Protein AF-A0A2D7R903-F1 (afdb_monomer_lite)

Radius of gyration: 19.8 Å; chains: 1; bounding box: 54×28×55 Å

Secondary structure (DSSP, 8-state):
-HHHHTTS-SSS-HHHHHHHHHHHHHH-HHHHHHHHHHGGGTT--TT-HHHHHHHHHH--TTT-TT-TT---S-HHHHHHHHHHHHHHHHHHHHHHHHHHHHHHHHHHHTT--

pLDDT: mean 74.52, std 12.69, range [46.59, 95.12]

Foldseek 3Di:
DVVQLVVQDPPDDSVLSVLLSVLCVQQNNVLLVVLQVVQPPPDAHSSGNVSSLVSLQVPACVVPVPPPPHDDGHSPVSVVVSVVVVVVVVVVVVVVVVVVVVVVVVVVVVVVD

Sequence (113 aa):
MQKLITRLPTKRDNSDRIWLALAAYNFGPRNIEEAGASAPTANSDPELWVDVRSQLLHLDKKSNPNVSGAAYTNGKIALKYLDNIQYYLNYLRLRSLIHDEKETSTKRCLKIT

Structure (mmCIF, N/CA/C/O backbone):
data_AF-A0A2D7R903-F1
#
_entry.id   AF-A0A2D7R903-F1
#
loop_
_atom_site.group_PDB
_atom_site.id
_atom_site.type_symbol
_atom_site.label_atom_id
_atom_site.label_alt_id
_atom_site.label_comp_id
_atom_site.label_asym_id
_atom_site.label_entity_id
_atom_site.label_seq_id
_atom_site.pdbx_PDB_ins_code
_atom_site.Cartn_x
_atom_site.Cartn_y
_atom_site.Cartn_z
_atom_site.occupancy
_atom_site.B_iso_or_equiv
_atom_site.auth_seq_id
_atom_site.auth_comp_id
_atom_site.auth_asym_id
_atom_site.auth_atom_id
_atom_site.pdbx_PDB_model_num
ATOM 1 N N . MET A 1 1 ? 1.260 12.165 -0.255 1.00 57.66 1 MET A N 1
ATOM 2 C CA . MET A 1 1 ? 0.055 11.327 -0.432 1.00 57.66 1 MET A CA 1
ATOM 3 C C . MET A 1 1 ? -0.929 11.896 -1.440 1.00 57.66 1 MET A C 1
ATOM 5 O O . MET A 1 1 ? -0.996 11.340 -2.523 1.00 57.66 1 MET A O 1
ATOM 9 N N . GLN A 1 2 ? -1.616 13.015 -1.169 1.00 63.16 2 GLN A N 1
ATOM 10 C CA . GLN A 1 2 ? -2.622 13.565 -2.101 1.00 63.16 2 GLN A CA 1
ATOM 11 C C . GLN A 1 2 ? -2.084 13.738 -3.531 1.00 63.16 2 GLN A C 1
ATOM 13 O O . GLN A 1 2 ? -2.669 13.201 -4.457 1.00 63.16 2 GLN A O 1
ATOM 18 N N . LYS A 1 3 ? -0.895 14.340 -3.690 1.00 70.94 3 LYS A N 1
ATOM 19 C CA . LYS A 1 3 ? -0.219 14.501 -4.994 1.00 70.94 3 LYS A CA 1
ATOM 20 C C . LYS A 1 3 ? 0.101 13.187 -5.732 1.00 70.94 3 LYS A C 1
ATOM 22 O O . LYS A 1 3 ? 0.255 13.219 -6.944 1.00 70.94 3 LYS A O 1
ATOM 27 N N . LEU A 1 4 ? 0.257 12.064 -5.023 1.00 66.94 4 LEU A N 1
ATOM 28 C CA . LEU A 1 4 ? 0.513 10.746 -5.628 1.00 66.94 4 LEU A CA 1
ATOM 29 C C . LEU A 1 4 ? -0.796 10.094 -6.079 1.00 66.94 4 LEU A C 1
ATOM 31 O O . LEU A 1 4 ? -0.865 9.568 -7.181 1.00 66.94 4 LEU A O 1
ATOM 35 N N . ILE A 1 5 ? -1.849 10.214 -5.267 1.00 65.06 5 ILE A N 1
ATOM 36 C CA . ILE A 1 5 ? -3.193 9.730 -5.602 1.00 65.06 5 ILE A CA 1
ATOM 37 C C . ILE A 1 5 ? -3.696 10.400 -6.889 1.00 65.06 5 ILE A C 1
ATOM 39 O O . ILE A 1 5 ? -4.242 9.726 -7.757 1.00 65.06 5 ILE A O 1
ATOM 43 N N . THR A 1 6 ? -3.466 11.708 -7.064 1.00 68.62 6 THR A N 1
ATOM 44 C CA . THR A 1 6 ? -3.902 12.441 -8.268 1.00 68.62 6 THR A CA 1
ATOM 45 C C . THR A 1 6 ? -3.170 12.029 -9.548 1.00 68.62 6 THR A C 1
ATOM 47 O O . THR A 1 6 ? -3.687 12.276 -10.630 1.00 68.62 6 THR A O 1
ATOM 50 N N . ARG A 1 7 ? -1.974 11.432 -9.447 1.00 67.88 7 ARG A N 1
ATOM 51 C CA . ARG A 1 7 ? -1.173 11.004 -10.609 1.00 67.88 7 ARG A CA 1
ATOM 52 C C . ARG A 1 7 ? -1.578 9.631 -11.147 1.00 67.88 7 ARG A C 1
ATOM 54 O O . ARG A 1 7 ? -1.232 9.312 -12.276 1.00 67.88 7 ARG A O 1
ATOM 61 N N . LEU A 1 8 ? -2.290 8.835 -10.350 1.00 64.50 8 LEU A N 1
ATOM 62 C CA . LEU A 1 8 ? -2.795 7.524 -10.754 1.00 64.50 8 LEU A CA 1
ATOM 63 C C . LEU A 1 8 ? -4.130 7.674 -11.504 1.00 64.50 8 LEU A C 1
ATOM 65 O O . LEU A 1 8 ? -4.957 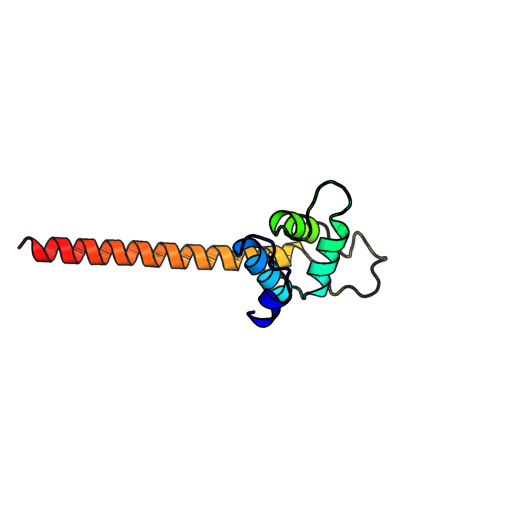8.495 -11.081 1.00 64.50 8 LEU A O 1
ATOM 69 N N . PRO A 1 9 ? -4.370 6.882 -12.569 1.00 59.81 9 PRO A N 1
ATOM 70 C CA . PRO A 1 9 ? -5.587 6.965 -13.374 1.00 59.81 9 PRO A CA 1
ATOM 71 C C . PRO A 1 9 ? -6.856 6.854 -12.511 1.00 59.81 9 PRO A C 1
ATOM 73 O O . PRO A 1 9 ? -6.927 6.088 -11.552 1.00 59.81 9 PRO A O 1
ATOM 76 N N . THR A 1 10 ? -7.864 7.669 -12.832 1.00 58.81 10 THR A N 1
ATOM 77 C CA . THR A 1 10 ? -9.116 7.843 -12.065 1.00 58.81 10 THR A CA 1
ATOM 78 C C . THR A 1 10 ? -10.220 6.851 -12.429 1.00 58.81 10 THR A C 1
ATOM 80 O O . THR A 1 10 ? -11.317 6.941 -11.888 1.00 58.81 10 THR A O 1
ATOM 83 N N . LYS A 1 11 ? -9.963 5.913 -13.348 1.00 59.31 11 LYS A N 1
ATOM 84 C CA . LYS A 1 11 ? -10.987 5.030 -13.931 1.00 59.31 11 LYS A CA 1
ATOM 85 C C . LYS A 1 11 ? -11.558 3.978 -12.970 1.00 59.31 11 LYS A C 1
ATOM 87 O O . LYS A 1 11 ? -12.564 3.365 -13.314 1.00 59.31 11 LYS A O 1
ATOM 92 N N . ARG A 1 12 ? -10.933 3.746 -11.812 1.00 60.72 12 ARG A N 1
ATOM 93 C CA . ARG A 1 12 ? -11.215 2.590 -10.948 1.00 60.72 12 ARG A CA 1
ATOM 94 C C . ARG A 1 12 ? -11.366 2.949 -9.471 1.00 60.72 12 ARG A C 1
ATOM 96 O O . ARG A 1 12 ? -11.136 4.093 -9.077 1.00 60.72 12 ARG A O 1
ATOM 103 N N . ASP A 1 13 ? -11.782 1.951 -8.690 1.00 69.25 13 ASP A N 1
ATOM 104 C CA . ASP A 1 13 ? -12.169 2.069 -7.286 1.00 69.25 13 ASP A CA 1
ATOM 105 C C . ASP A 1 13 ? -11.131 2.844 -6.455 1.00 69.25 13 ASP A C 1
ATOM 107 O O . ASP A 1 13 ? -9.914 2.676 -6.584 1.00 69.25 13 ASP A O 1
ATOM 111 N N . ASN A 1 14 ? -11.619 3.734 -5.592 1.00 70.44 14 ASN A N 1
ATOM 112 C CA . ASN A 1 14 ? -10.766 4.649 -4.836 1.00 70.44 14 ASN A CA 1
ATOM 113 C C . ASN A 1 14 ? -9.837 3.904 -3.864 1.00 70.44 14 ASN A C 1
ATOM 115 O O . ASN A 1 14 ? -8.773 4.425 -3.530 1.00 70.44 14 ASN A O 1
ATOM 119 N N . SER A 1 15 ? -10.214 2.695 -3.436 1.00 80.69 15 SER A N 1
ATOM 120 C CA . SER A 1 15 ? -9.421 1.861 -2.528 1.00 80.69 15 SER A CA 1
ATOM 121 C C . SER A 1 15 ? -8.071 1.456 -3.137 1.00 80.69 15 SER A C 1
ATOM 123 O O . SER A 1 15 ? -7.028 1.732 -2.542 1.00 80.69 15 SER A O 1
ATOM 125 N N . ASP A 1 16 ? -8.053 0.888 -4.347 1.00 83.62 16 ASP A N 1
ATOM 126 C CA . ASP A 1 16 ? -6.812 0.417 -4.985 1.00 83.62 16 ASP A CA 1
ATOM 127 C C . ASP A 1 16 ? -5.841 1.563 -5.267 1.00 83.62 16 ASP A C 1
ATOM 129 O O . ASP A 1 16 ? -4.636 1.448 -5.037 1.00 83.62 16 ASP A O 1
ATOM 133 N N . ARG A 1 17 ? -6.372 2.725 -5.662 1.00 83.25 17 ARG A N 1
ATOM 134 C CA . ARG A 1 17 ? -5.574 3.941 -5.872 1.00 83.25 17 ARG A CA 1
ATOM 135 C C . ARG A 1 17 ? -4.882 4.409 -4.595 1.00 83.25 17 ARG A C 1
ATOM 137 O O . ARG A 1 17 ? -3.743 4.874 -4.658 1.00 83.25 17 ARG A O 1
ATOM 144 N N . ILE A 1 18 ? -5.537 4.289 -3.439 1.00 85.75 18 ILE A N 1
ATOM 145 C CA . ILE A 1 18 ? -4.927 4.624 -2.145 1.00 85.75 18 ILE A CA 1
ATOM 146 C C . ILE A 1 18 ? -3.785 3.653 -1.838 1.00 85.75 18 ILE A C 1
ATOM 148 O O . ILE A 1 18 ? -2.716 4.101 -1.422 1.00 85.75 18 ILE A O 1
ATOM 152 N N . TRP A 1 19 ? -3.970 2.354 -2.080 1.00 86.12 19 TRP A N 1
ATOM 153 C CA . TRP A 1 19 ? -2.934 1.349 -1.834 1.00 86.12 19 TRP A CA 1
ATOM 154 C C . TRP A 1 19 ? -1.733 1.497 -2.758 1.00 86.12 19 TRP A C 1
ATOM 156 O O . TRP A 1 19 ? -0.602 1.503 -2.278 1.00 86.12 19 TRP A O 1
ATOM 166 N N . LEU A 1 20 ? -1.964 1.717 -4.050 1.00 85.69 20 LEU A N 1
ATOM 167 C CA . LEU A 1 20 ? -0.905 1.996 -5.017 1.00 85.69 20 LEU A CA 1
ATOM 168 C C . LEU A 1 20 ? -0.144 3.277 -4.658 1.00 85.69 20 LEU A C 1
ATOM 170 O O . LEU A 1 20 ? 1.085 3.292 -4.682 1.00 85.69 20 LEU A O 1
ATOM 174 N N . ALA A 1 21 ? -0.843 4.339 -4.247 1.00 87.69 21 ALA A N 1
ATOM 175 C CA . ALA A 1 21 ? -0.201 5.573 -3.799 1.00 87.69 21 ALA A CA 1
ATOM 176 C C . ALA A 1 21 ? 0.586 5.388 -2.490 1.00 87.69 21 ALA A C 1
ATOM 178 O O . ALA A 1 21 ? 1.667 5.962 -2.339 1.00 87.69 21 ALA A O 1
ATOM 179 N N . LEU A 1 22 ? 0.071 4.589 -1.550 1.00 87.62 22 LEU A N 1
ATOM 180 C CA . LEU A 1 22 ? 0.768 4.242 -0.312 1.00 87.62 22 LEU A CA 1
ATOM 181 C C . LEU A 1 22 ? 2.020 3.414 -0.602 1.00 87.62 22 LEU A C 1
ATOM 183 O O . LEU A 1 22 ? 3.076 3.680 -0.031 1.00 87.62 22 LEU A O 1
ATOM 187 N N . ALA A 1 23 ? 1.926 2.446 -1.506 1.00 85.94 23 ALA A N 1
ATOM 188 C CA . ALA A 1 23 ? 3.054 1.641 -1.942 1.00 85.94 23 ALA A CA 1
ATOM 189 C C . ALA A 1 23 ? 4.103 2.514 -2.647 1.00 85.94 23 ALA A C 1
ATOM 191 O O . ALA A 1 23 ? 5.272 2.473 -2.280 1.00 85.94 23 ALA A O 1
ATOM 192 N N . ALA A 1 24 ? 3.691 3.399 -3.559 1.00 85.25 24 ALA A N 1
ATOM 193 C CA . ALA A 1 24 ? 4.579 4.353 -4.226 1.00 85.25 24 ALA A CA 1
ATOM 194 C C . ALA A 1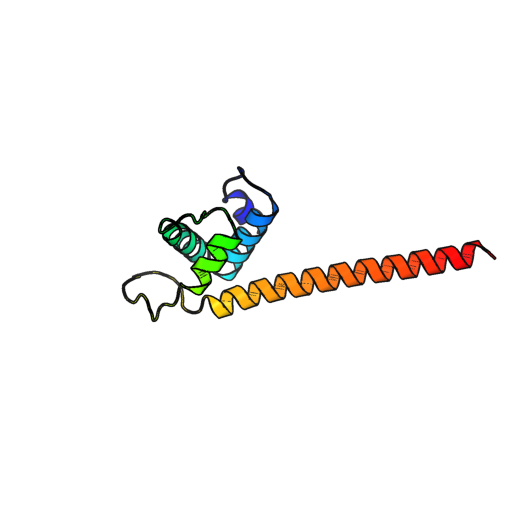 24 ? 5.242 5.334 -3.248 1.00 85.25 24 ALA A C 1
ATOM 196 O O . ALA A 1 24 ? 6.372 5.760 -3.469 1.00 85.25 24 ALA A O 1
ATOM 197 N N . TYR A 1 25 ? 4.563 5.693 -2.156 1.00 85.19 25 TYR A N 1
ATOM 198 C CA . TYR A 1 25 ? 5.141 6.524 -1.103 1.00 85.19 25 TYR A CA 1
ATOM 199 C C . TYR A 1 25 ? 6.232 5.788 -0.313 1.00 85.19 25 TYR A C 1
ATOM 201 O O . TYR A 1 25 ? 7.260 6.384 -0.009 1.00 85.19 25 TYR A O 1
ATOM 209 N N . ASN A 1 26 ? 6.021 4.507 0.003 1.00 82.50 26 ASN A N 1
ATOM 210 C CA . ASN A 1 26 ? 6.968 3.715 0.793 1.00 82.50 26 ASN A CA 1
ATOM 211 C C . ASN A 1 26 ? 8.131 3.155 -0.044 1.00 82.50 26 ASN A C 1
ATOM 213 O O . ASN A 1 26 ? 9.252 3.079 0.450 1.00 82.50 26 ASN A O 1
ATOM 217 N N . PHE A 1 27 ? 7.882 2.765 -1.298 1.00 78.25 27 PHE A N 1
ATOM 218 C CA . PHE A 1 27 ? 8.861 2.085 -2.164 1.00 78.25 27 PHE A CA 1
ATOM 219 C C . PHE A 1 27 ? 9.395 2.957 -3.288 1.00 78.25 27 PHE A C 1
ATOM 221 O O . PHE A 1 27 ? 10.360 2.578 -3.942 1.00 78.25 27 PHE A O 1
ATOM 228 N N . GLY A 1 28 ? 8.786 4.116 -3.515 1.00 81.25 28 GLY A N 1
ATOM 229 C CA . GLY A 1 28 ? 9.058 4.958 -4.667 1.00 81.25 28 GLY A CA 1
ATOM 230 C C . GLY A 1 28 ? 8.175 4.594 -5.872 1.00 81.25 28 GLY A C 1
ATOM 231 O O . GLY A 1 28 ? 7.863 3.422 -6.092 1.00 81.25 28 GLY A O 1
ATOM 232 N N . PRO A 1 29 ? 7.778 5.587 -6.687 1.00 80.19 29 PRO A N 1
ATOM 233 C CA . PRO A 1 29 ? 6.885 5.381 -7.829 1.00 80.19 29 PRO A CA 1
ATOM 234 C C . PRO A 1 29 ? 7.494 4.485 -8.915 1.00 80.19 29 PRO A C 1
ATOM 236 O O . PRO A 1 29 ? 6.783 3.658 -9.471 1.00 80.19 29 PRO A O 1
ATOM 239 N N . ARG A 1 30 ? 8.813 4.565 -9.143 1.00 78.81 30 ARG A N 1
ATOM 240 C CA . ARG A 1 30 ? 9.529 3.754 -10.145 1.00 78.81 30 ARG A CA 1
ATOM 241 C C . ARG A 1 30 ? 9.334 2.246 -9.941 1.00 78.81 30 ARG A C 1
ATOM 243 O O . ARG A 1 30 ? 9.155 1.525 -10.909 1.00 78.81 30 ARG A O 1
ATOM 250 N N . ASN A 1 31 ? 9.331 1.781 -8.692 1.00 77.69 31 ASN A N 1
ATOM 251 C CA . ASN A 1 31 ? 9.160 0.360 -8.382 1.00 77.69 31 ASN A CA 1
ATOM 252 C C . ASN A 1 31 ? 7.718 -0.112 -8.619 1.00 77.69 31 ASN A C 1
ATOM 254 O O . ASN A 1 31 ? 7.494 -1.252 -9.011 1.00 77.69 31 ASN A O 1
ATOM 258 N N . ILE A 1 32 ? 6.736 0.767 -8.398 1.00 80.94 32 ILE A N 1
ATOM 259 C CA . ILE A 1 32 ? 5.326 0.486 -8.693 1.00 80.94 32 ILE A CA 1
ATOM 260 C C . ILE A 1 32 ? 5.087 0.468 -10.202 1.00 80.94 32 ILE A C 1
ATOM 262 O O . ILE A 1 32 ? 4.389 -0.411 -10.694 1.00 80.94 32 ILE A O 1
ATOM 266 N N . GLU A 1 33 ? 5.701 1.397 -10.934 1.00 80.00 33 GLU A N 1
ATOM 267 C CA . GLU A 1 33 ? 5.673 1.424 -12.398 1.00 80.00 33 GLU A CA 1
ATOM 268 C C . GLU A 1 33 ? 6.299 0.154 -12.989 1.00 80.00 33 GLU A C 1
ATOM 270 O O . GLU A 1 33 ? 5.722 -0.444 -13.891 1.00 80.00 33 GLU A O 1
ATOM 275 N N . GLU A 1 34 ? 7.430 -0.304 -12.449 1.00 77.12 34 GLU A N 1
ATOM 276 C CA . GLU A 1 34 ? 8.098 -1.534 -12.887 1.00 77.12 34 GLU A CA 1
ATOM 277 C C . GLU A 1 34 ? 7.282 -2.795 -12.562 1.00 77.12 34 GLU A C 1
ATOM 279 O O . GLU A 1 34 ? 7.103 -3.647 -13.431 1.00 77.12 34 GLU A O 1
ATOM 284 N N . ALA A 1 35 ? 6.715 -2.888 -11.353 1.00 79.12 35 ALA A N 1
ATOM 285 C CA . ALA A 1 35 ? 5.806 -3.974 -10.977 1.00 79.12 35 ALA A CA 1
ATOM 286 C C . ALA A 1 35 ? 4.533 -3.995 -11.843 1.00 79.12 35 ALA A C 1
ATOM 288 O O . ALA A 1 35 ? 4.021 -5.060 -12.181 1.00 79.12 35 ALA A O 1
ATOM 289 N N . GLY A 1 36 ? 4.025 -2.822 -12.230 1.00 78.44 36 GLY A N 1
ATOM 290 C CA . GLY A 1 36 ? 2.935 -2.709 -13.195 1.00 78.44 36 GLY A CA 1
ATOM 291 C C . GLY A 1 36 ? 3.362 -3.133 -14.604 1.00 78.44 36 GLY A C 1
ATOM 292 O O . GLY A 1 36 ? 2.624 -3.830 -15.293 1.00 78.44 36 GLY A O 1
ATOM 293 N N . ALA A 1 37 ? 4.575 -2.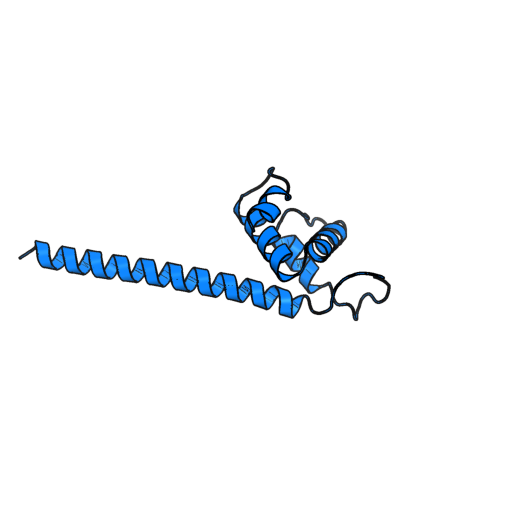775 -15.029 1.00 76.31 37 ALA A N 1
ATOM 294 C CA . ALA A 1 37 ? 5.118 -3.141 -16.334 1.00 76.31 37 ALA A CA 1
ATOM 295 C C . ALA A 1 37 ? 5.466 -4.636 -16.464 1.00 76.31 37 ALA A C 1
ATOM 297 O O . ALA A 1 37 ? 5.520 -5.132 -17.587 1.00 76.31 37 ALA A O 1
ATOM 298 N N . SER A 1 38 ? 5.669 -5.366 -15.357 1.00 67.94 38 SER A N 1
ATOM 299 C CA . SER A 1 38 ? 5.852 -6.830 -15.346 1.00 67.94 38 SER A CA 1
ATOM 300 C C . SER A 1 38 ? 4.535 -7.625 -15.323 1.00 67.94 38 SER A C 1
ATOM 302 O O . SER A 1 38 ? 4.525 -8.825 -15.612 1.00 67.94 38 SER A O 1
ATOM 304 N N . ALA A 1 39 ? 3.405 -6.958 -15.055 1.00 62.59 39 ALA A N 1
ATOM 305 C CA . ALA A 1 39 ? 2.059 -7.531 -15.100 1.00 62.59 39 ALA A CA 1
ATOM 306 C C . ALA A 1 39 ? 1.543 -8.043 -16.478 1.00 62.59 39 ALA A C 1
ATOM 308 O O . ALA A 1 39 ? 0.585 -8.818 -16.475 1.00 62.59 39 ALA A O 1
ATOM 309 N N . PRO A 1 40 ? 2.114 -7.733 -17.663 1.00 55.31 40 PRO A N 1
ATOM 310 C CA . PRO A 1 40 ? 1.558 -8.218 -18.932 1.00 55.31 40 PRO A CA 1
ATOM 311 C C . PRO A 1 40 ? 1.628 -9.737 -19.146 1.00 55.31 40 PRO A C 1
ATOM 313 O O . PRO A 1 40 ? 1.035 -10.238 -20.097 1.00 55.31 40 PRO A O 1
ATOM 316 N N . THR A 1 41 ? 2.359 -10.488 -18.318 1.00 54.16 41 THR A N 1
ATOM 317 C CA . THR A 1 41 ? 2.770 -11.851 -18.696 1.00 54.16 41 THR A CA 1
ATOM 318 C C . THR A 1 41 ? 1.691 -12.933 -18.533 1.00 54.16 41 THR A C 1
ATOM 320 O O . THR A 1 41 ? 1.836 -13.994 -19.126 1.00 54.16 41 THR A O 1
ATOM 323 N N . ALA A 1 42 ? 0.587 -12.688 -17.817 1.00 50.19 42 ALA A N 1
ATOM 324 C CA . ALA A 1 42 ? -0.649 -13.481 -17.910 1.00 50.19 42 ALA A CA 1
ATOM 325 C C . ALA A 1 42 ? -1.745 -12.845 -17.039 1.00 50.19 42 ALA A C 1
ATOM 327 O O . ALA A 1 42 ? -1.782 -13.063 -15.834 1.00 50.19 42 ALA A O 1
ATOM 328 N N . ASN A 1 43 ? -2.662 -12.087 -17.643 1.00 64.25 43 ASN A N 1
ATOM 329 C CA . ASN A 1 43 ? -3.942 -11.712 -17.024 1.00 64.25 43 ASN A CA 1
ATOM 330 C C . ASN A 1 43 ? -3.890 -10.846 -15.740 1.00 64.25 43 ASN A C 1
ATOM 332 O O . ASN A 1 43 ? -4.890 -10.788 -15.028 1.00 64.25 43 ASN A O 1
ATOM 336 N N . SER A 1 44 ? -2.768 -10.182 -15.441 1.00 71.00 44 SER A N 1
ATOM 337 C CA . SER A 1 44 ? -2.655 -9.242 -14.315 1.00 71.00 44 SER A CA 1
ATOM 338 C C . SER A 1 44 ? -2.786 -7.787 -14.756 1.00 71.00 44 SER A C 1
ATOM 340 O O . SER A 1 44 ? -2.311 -7.398 -15.824 1.00 71.00 44 SER A O 1
ATOM 342 N N . ASP A 1 45 ? -3.419 -6.977 -13.914 1.00 79.94 45 ASP A N 1
ATOM 343 C CA . ASP A 1 45 ? -3.750 -5.588 -14.186 1.00 79.94 45 ASP A CA 1
ATOM 344 C C . ASP A 1 45 ? -2.888 -4.625 -13.344 1.00 79.94 45 ASP A C 1
ATOM 346 O O . ASP A 1 45 ? -2.937 -4.662 -12.112 1.00 79.94 45 ASP A O 1
ATOM 350 N N . PRO A 1 46 ? -2.117 -3.718 -13.971 1.00 77.31 46 PRO A N 1
ATOM 351 C CA . PRO A 1 46 ? -1.256 -2.774 -13.258 1.00 77.31 46 PRO A CA 1
ATOM 352 C C . PRO A 1 46 ? -2.025 -1.736 -12.424 1.00 77.31 46 PRO A C 1
ATOM 354 O O . PRO A 1 46 ? -1.424 -1.037 -11.609 1.00 77.31 46 PRO A O 1
ATOM 357 N N . GLU A 1 47 ? -3.339 -1.603 -12.616 1.00 79.25 47 GLU A N 1
ATOM 358 C CA . GLU A 1 47 ? -4.194 -0.721 -11.821 1.00 79.25 47 GLU A CA 1
ATOM 359 C C . GLU A 1 47 ? -4.798 -1.421 -10.592 1.00 79.25 47 GLU A C 1
ATOM 361 O O . GLU A 1 47 ? -5.369 -0.745 -9.733 1.00 79.25 47 GLU A O 1
ATOM 366 N N . LEU A 1 48 ? -4.679 -2.751 -10.478 1.00 84.94 48 LEU A N 1
ATOM 367 C CA . LEU A 1 48 ? -5.148 -3.504 -9.315 1.00 84.94 48 LEU A CA 1
ATOM 368 C C . LEU A 1 48 ? -4.030 -3.651 -8.290 1.00 84.94 48 LEU A C 1
ATOM 370 O O . LEU A 1 48 ? -2.966 -4.211 -8.562 1.00 84.94 48 LEU A O 1
ATOM 374 N N . TRP A 1 49 ? -4.299 -3.211 -7.059 1.00 85.44 49 TRP A N 1
ATOM 375 C CA . TRP A 1 49 ? -3.332 -3.352 -5.974 1.00 85.44 49 TRP A CA 1
ATOM 376 C C . TRP A 1 49 ? -2.944 -4.815 -5.739 1.00 85.44 49 TRP A C 1
ATOM 378 O O . TRP A 1 49 ? -1.777 -5.095 -5.490 1.00 85.44 49 TRP A O 1
ATOM 388 N N . VAL A 1 50 ? -3.894 -5.748 -5.837 1.00 86.25 50 VAL A N 1
ATOM 389 C CA . VAL A 1 50 ? -3.648 -7.186 -5.627 1.00 86.25 50 VAL A CA 1
ATOM 390 C C . VAL A 1 50 ? -2.607 -7.728 -6.610 1.00 86.25 50 VAL A C 1
ATOM 392 O O . VAL A 1 50 ? -1.682 -8.435 -6.202 1.00 86.25 50 VAL A O 1
ATOM 395 N N . ASP A 1 51 ? -2.709 -7.335 -7.874 1.00 85.00 51 ASP A N 1
ATOM 396 C CA . ASP A 1 51 ? -1.823 -7.802 -8.934 1.00 85.00 51 ASP A CA 1
ATOM 397 C C . ASP A 1 51 ? -0.438 -7.166 -8.814 1.00 85.00 51 ASP A C 1
ATOM 399 O O . ASP A 1 51 ? 0.576 -7.868 -8.801 1.00 85.00 51 ASP A O 1
ATOM 403 N N . VAL A 1 52 ? -0.384 -5.848 -8.597 1.00 84.38 52 VAL A N 1
ATOM 404 C CA . VAL A 1 52 ? 0.873 -5.123 -8.352 1.00 84.38 52 VAL A CA 1
ATOM 405 C C . VAL A 1 52 ? 1.579 -5.647 -7.100 1.00 84.38 52 VAL A C 1
ATOM 407 O O . VAL A 1 52 ? 2.792 -5.853 -7.103 1.00 84.38 52 VAL A O 1
ATOM 410 N N . ARG A 1 53 ? 0.833 -5.930 -6.028 1.00 85.69 53 ARG A N 1
ATOM 411 C CA . ARG A 1 53 ? 1.346 -6.542 -4.795 1.00 85.69 53 ARG A CA 1
ATOM 412 C C . ARG A 1 53 ? 1.975 -7.908 -5.057 1.00 85.69 53 ARG A C 1
ATOM 414 O O . ARG A 1 53 ? 3.030 -8.194 -4.492 1.00 85.69 53 ARG A O 1
ATOM 421 N N . SER A 1 54 ? 1.346 -8.740 -5.887 1.00 84.25 54 SER A N 1
ATOM 422 C CA . SER A 1 54 ? 1.897 -10.041 -6.277 1.00 84.25 54 SER A CA 1
ATOM 423 C C . SER A 1 54 ? 3.220 -9.870 -7.024 1.00 84.25 54 SER A C 1
ATOM 425 O O . SER A 1 54 ? 4.208 -10.521 -6.694 1.00 84.25 54 SER A O 1
ATOM 427 N N . GLN A 1 55 ? 3.296 -8.927 -7.964 1.00 80.12 55 GLN A N 1
ATOM 428 C CA . GLN A 1 55 ? 4.524 -8.650 -8.716 1.00 80.12 55 GLN A CA 1
ATOM 429 C C . GLN A 1 55 ? 5.648 -8.108 -7.825 1.00 80.12 55 GLN A C 1
ATOM 431 O O . GLN A 1 55 ? 6.782 -8.574 -7.922 1.00 80.12 55 GLN A O 1
ATOM 436 N N . LEU A 1 56 ? 5.335 -7.219 -6.874 1.00 78.62 56 LEU A N 1
ATOM 437 C CA . LEU A 1 56 ? 6.306 -6.708 -5.898 1.00 78.62 56 LEU A CA 1
ATOM 438 C C . LEU A 1 56 ? 7.004 -7.830 -5.117 1.00 78.62 56 LEU A C 1
ATOM 440 O O . LEU A 1 56 ? 8.178 -7.691 -4.786 1.00 78.62 56 LEU A O 1
ATOM 444 N N . LEU A 1 57 ? 6.327 -8.951 -4.844 1.00 76.44 57 LEU A N 1
ATOM 445 C CA . LEU A 1 57 ? 6.938 -10.104 -4.173 1.00 76.44 57 LEU A CA 1
ATOM 446 C C . LEU A 1 57 ? 8.025 -10.782 -5.026 1.00 76.44 57 LEU A C 1
ATOM 448 O O . LEU A 1 57 ? 8.990 -11.312 -4.471 1.00 76.44 57 LEU A O 1
ATOM 452 N N . HIS A 1 58 ? 7.859 -10.761 -6.349 1.00 73.69 58 HIS A N 1
ATOM 453 C CA . HIS A 1 58 ? 8.755 -11.382 -7.326 1.00 73.69 58 HIS A CA 1
ATOM 454 C C . HIS A 1 58 ? 9.918 -10.468 -7.741 1.00 73.69 58 HIS A C 1
ATOM 456 O O . HIS A 1 58 ? 10.904 -10.946 -8.302 1.00 73.69 58 HIS A O 1
ATOM 462 N N . LEU A 1 59 ? 9.846 -9.170 -7.425 1.00 68.12 59 LEU A N 1
ATOM 463 C CA . LEU A 1 59 ? 10.930 -8.211 -7.634 1.00 68.12 59 LEU A CA 1
ATOM 464 C C . LEU A 1 59 ? 12.038 -8.403 -6.583 1.00 68.12 59 LEU A C 1
ATOM 466 O O . LEU A 1 59 ? 12.166 -7.656 -5.608 1.00 68.12 59 LEU A O 1
ATOM 470 N N . ASP A 1 60 ? 12.854 -9.439 -6.783 1.00 64.50 60 ASP A N 1
ATOM 471 C CA . ASP A 1 60 ? 14.117 -9.638 -6.075 1.00 64.50 60 ASP A CA 1
ATOM 472 C C . ASP A 1 60 ? 15.297 -9.384 -7.023 1.00 64.50 60 ASP A C 1
ATOM 474 O O . ASP A 1 60 ? 15.468 -10.055 -8.046 1.00 64.50 60 ASP A O 1
ATOM 478 N N . LYS A 1 61 ? 16.156 -8.428 -6.651 1.00 56.22 61 LYS A N 1
ATOM 479 C CA . LYS A 1 61 ? 17.366 -8.047 -7.397 1.00 56.22 61 LYS A CA 1
ATOM 480 C C . LYS A 1 61 ? 18.290 -9.244 -7.642 1.00 56.22 61 LYS A C 1
ATOM 482 O O . LYS A 1 61 ? 19.032 -9.251 -8.619 1.00 56.22 61 LYS A O 1
ATOM 487 N N . LYS A 1 62 ? 18.246 -10.261 -6.770 1.00 56.88 62 LYS A N 1
ATOM 488 C CA . LYS A 1 62 ? 19.053 -11.480 -6.918 1.00 56.88 62 LYS A CA 1
ATOM 489 C C . LYS A 1 62 ? 18.614 -12.347 -8.105 1.00 56.88 62 LYS A C 1
ATOM 491 O O . LYS A 1 62 ? 19.454 -13.040 -8.669 1.00 56.88 62 LYS A O 1
ATOM 496 N N . SER A 1 63 ? 17.335 -12.304 -8.486 1.00 57.16 63 SER A N 1
ATOM 497 C CA . SER A 1 63 ? 16.801 -13.083 -9.612 1.00 57.16 63 SER A CA 1
ATOM 498 C C . SER A 1 63 ? 16.973 -12.377 -10.958 1.00 57.16 63 SER A C 1
ATOM 500 O O . SER A 1 63 ? 17.100 -13.054 -11.972 1.00 57.16 63 SER A O 1
ATOM 502 N N . ASN A 1 64 ? 16.992 -11.038 -10.979 1.00 56.47 64 ASN A N 1
ATOM 503 C CA . ASN A 1 64 ? 17.073 -10.240 -12.206 1.00 56.47 64 ASN A CA 1
ATOM 504 C C . ASN A 1 64 ? 18.250 -9.246 -12.160 1.00 56.47 64 ASN A C 1
ATOM 506 O O . ASN A 1 64 ? 18.051 -8.050 -11.933 1.00 56.47 64 ASN A O 1
ATOM 510 N N . PRO A 1 65 ? 19.490 -9.714 -12.402 1.00 51.88 65 PRO A N 1
ATOM 511 C CA . PRO A 1 65 ? 20.688 -8.871 -12.350 1.00 51.88 65 PRO A CA 1
ATOM 512 C C . PRO A 1 65 ? 20.759 -7.822 -13.475 1.00 51.88 65 PRO A C 1
ATOM 514 O O . PRO A 1 65 ? 21.535 -6.875 -13.372 1.00 51.88 65 PRO A O 1
ATOM 517 N N . ASN A 1 66 ? 19.945 -7.963 -14.528 1.00 55.09 66 ASN A N 1
ATOM 518 C CA . ASN A 1 66 ? 19.982 -7.107 -15.720 1.00 55.09 66 ASN A CA 1
ATOM 519 C C . ASN A 1 66 ? 19.139 -5.824 -15.611 1.00 55.09 66 ASN A C 1
ATOM 521 O O . ASN A 1 66 ? 19.136 -5.022 -16.545 1.00 55.09 66 ASN A O 1
ATOM 525 N N . VAL A 1 67 ? 18.439 -5.591 -14.494 1.00 56.53 67 VAL A N 1
ATOM 526 C CA . VAL A 1 67 ? 17.683 -4.346 -14.287 1.00 56.53 67 VAL A CA 1
ATOM 527 C C . VAL A 1 67 ? 18.642 -3.238 -13.844 1.00 56.53 67 VAL A C 1
ATOM 529 O O . VAL A 1 67 ? 18.838 -2.956 -12.659 1.00 56.53 67 VAL A O 1
ATOM 532 N N . SER A 1 68 ? 19.296 -2.619 -14.825 1.00 46.59 68 SER A N 1
ATOM 533 C CA . SER A 1 68 ? 20.174 -1.470 -14.613 1.00 46.59 68 SER A CA 1
ATOM 534 C C . SER A 1 68 ? 19.336 -0.231 -14.268 1.00 46.59 68 SER A C 1
ATOM 536 O O . SER A 1 68 ? 18.589 0.278 -15.100 1.00 46.59 68 SER A O 1
ATOM 538 N N . GLY A 1 69 ? 19.432 0.244 -13.020 1.00 54.53 69 GLY A N 1
ATOM 539 C CA . GLY A 1 69 ? 18.819 1.504 -12.571 1.00 54.53 69 GLY A CA 1
ATOM 540 C C . GLY A 1 69 ? 17.574 1.403 -11.675 1.00 54.53 69 GLY A C 1
ATOM 541 O O . GLY A 1 69 ? 17.011 2.444 -11.333 1.00 54.53 69 GLY A O 1
ATOM 542 N N . ALA A 1 70 ? 17.142 0.206 -11.260 1.00 53.34 70 ALA A N 1
ATOM 543 C CA . ALA A 1 70 ? 16.048 0.055 -10.292 1.00 53.34 70 ALA A CA 1
ATOM 544 C C . ALA A 1 70 ? 16.528 0.230 -8.840 1.00 53.34 70 ALA A C 1
ATOM 546 O O . ALA A 1 70 ? 17.533 -0.346 -8.404 1.00 53.34 70 ALA A O 1
ATOM 547 N N . ALA A 1 71 ? 15.791 1.031 -8.070 1.00 50.56 71 ALA A N 1
ATOM 548 C CA . ALA A 1 71 ? 16.059 1.253 -6.658 1.00 50.56 71 ALA A CA 1
ATOM 549 C C . ALA A 1 71 ? 15.421 0.143 -5.802 1.00 50.56 71 ALA A C 1
ATOM 551 O O . ALA A 1 71 ? 14.331 0.301 -5.269 1.00 50.56 71 ALA A O 1
ATOM 552 N N . TYR A 1 72 ? 16.210 -0.913 -5.589 1.00 60.06 72 TYR A N 1
ATOM 553 C CA . TYR A 1 72 ? 16.191 -1.833 -4.442 1.00 60.06 72 TYR A CA 1
ATOM 554 C C . TYR A 1 72 ? 15.121 -2.943 -4.391 1.00 60.06 72 TYR A C 1
ATOM 556 O O . TYR A 1 72 ? 14.038 -2.800 -4.933 1.00 60.06 72 TYR A O 1
ATOM 564 N N . THR A 1 73 ? 15.202 -3.949 -3.508 1.00 58.88 73 THR A N 1
ATOM 565 C CA . THR A 1 73 ? 16.071 -5.147 -3.277 1.00 58.88 73 THR A CA 1
ATOM 566 C C . THR A 1 73 ? 15.478 -5.912 -2.063 1.00 58.88 73 THR A C 1
ATOM 568 O O . THR A 1 73 ? 16.211 -6.552 -1.327 1.00 58.88 73 THR A O 1
ATOM 571 N N . ASN A 1 74 ? 14.178 -5.788 -1.745 1.00 67.31 74 ASN A N 1
ATOM 572 C CA . ASN A 1 74 ? 13.455 -6.751 -0.899 1.0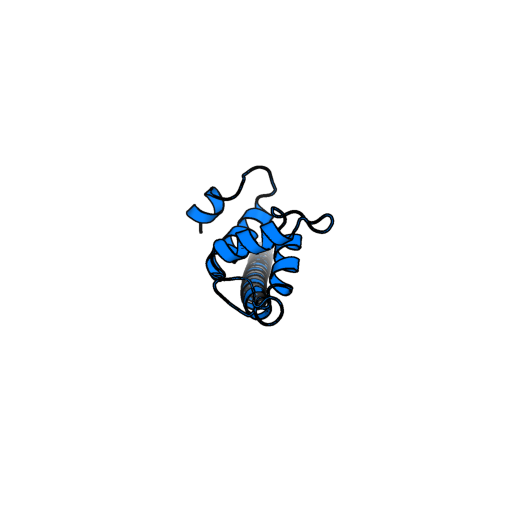0 67.31 74 ASN A CA 1
ATOM 573 C C . ASN A 1 74 ? 11.947 -6.444 -0.907 1.00 67.31 74 ASN A C 1
ATOM 575 O O . ASN A 1 74 ? 11.405 -5.898 0.059 1.00 67.31 74 ASN A O 1
ATOM 579 N N . GLY A 1 75 ? 11.250 -6.790 -1.993 1.00 71.38 75 GLY A N 1
ATOM 580 C CA . GLY A 1 75 ? 9.796 -6.617 -2.095 1.00 71.38 75 GLY A CA 1
ATOM 581 C C . GLY A 1 75 ? 9.011 -7.182 -0.900 1.00 71.38 75 GLY A C 1
ATOM 582 O O . GLY A 1 75 ? 7.981 -6.644 -0.507 1.00 71.38 75 GLY A O 1
ATOM 583 N N . LYS A 1 76 ? 9.552 -8.196 -0.211 1.00 76.56 76 LYS A N 1
ATOM 584 C CA . LYS A 1 76 ? 8.976 -8.755 1.024 1.00 76.56 76 LYS A CA 1
ATOM 585 C C . LYS A 1 76 ? 8.979 -7.780 2.202 1.00 76.56 76 LYS A C 1
ATOM 587 O O . LYS A 1 76 ? 7.974 -7.667 2.898 1.00 76.56 76 LYS A O 1
ATOM 592 N N . ILE A 1 77 ? 10.093 -7.084 2.445 1.00 78.06 77 ILE A N 1
ATOM 593 C CA . ILE A 1 77 ? 10.180 -6.080 3.524 1.00 78.06 77 ILE A CA 1
ATOM 594 C C . ILE A 1 77 ? 9.225 -4.932 3.219 1.00 78.06 77 ILE A C 1
ATOM 596 O O . ILE A 1 77 ? 8.529 -4.441 4.104 1.00 78.06 77 ILE A O 1
ATOM 600 N N . ALA A 1 78 ? 9.173 -4.555 1.947 1.00 75.81 78 ALA A N 1
ATOM 601 C CA . ALA A 1 78 ? 8.258 -3.559 1.451 1.00 75.81 78 ALA A CA 1
ATOM 602 C C . ALA A 1 78 ? 6.802 -3.915 1.796 1.00 75.81 78 ALA A C 1
ATOM 604 O O . ALA A 1 78 ? 6.153 -3.218 2.578 1.00 75.81 78 ALA A O 1
ATOM 605 N N . LEU A 1 79 ? 6.316 -5.058 1.319 1.00 83.62 79 LEU A N 1
ATOM 606 C CA . LEU A 1 79 ? 4.956 -5.515 1.605 1.00 83.62 79 LEU A CA 1
ATOM 607 C C . LEU A 1 79 ? 4.659 -5.598 3.107 1.00 83.62 79 LEU A C 1
ATOM 609 O O . LEU A 1 79 ? 3.586 -5.177 3.536 1.00 83.62 79 LEU A O 1
ATOM 613 N N . LYS A 1 80 ? 5.639 -6.011 3.918 1.00 86.31 80 LYS A N 1
ATOM 614 C CA . LYS A 1 80 ? 5.508 -6.049 5.379 1.00 86.31 80 LYS A CA 1
ATOM 615 C C . LYS A 1 80 ? 5.201 -4.678 5.994 1.00 86.31 80 LYS A C 1
ATOM 617 O O . LYS A 1 80 ? 4.421 -4.603 6.940 1.00 86.31 80 LYS A O 1
ATOM 622 N N . TYR A 1 81 ? 5.768 -3.588 5.474 1.00 85.94 81 TYR A N 1
ATOM 623 C CA . TYR A 1 81 ? 5.428 -2.244 5.954 1.00 85.94 81 TYR A CA 1
ATOM 624 C C . TYR A 1 81 ? 3.980 -1.866 5.638 1.00 85.94 81 TYR A C 1
ATOM 626 O O . TYR A 1 81 ? 3.297 -1.314 6.499 1.00 85.94 81 TYR A O 1
ATOM 634 N N . LEU A 1 82 ? 3.491 -2.190 4.439 1.00 87.00 82 LEU A N 1
ATOM 635 C CA . LEU A 1 82 ? 2.097 -1.921 4.077 1.00 87.00 82 LEU A CA 1
ATOM 636 C C . LEU A 1 82 ? 1.117 -2.749 4.911 1.00 87.00 82 LEU A C 1
ATOM 638 O O . LEU A 1 82 ? 0.119 -2.206 5.388 1.00 87.00 82 LEU A O 1
ATOM 642 N N . ASP A 1 83 ? 1.431 -4.023 5.136 1.00 89.12 83 ASP A N 1
ATOM 643 C CA . ASP A 1 83 ? 0.625 -4.911 5.976 1.00 89.12 83 ASP A CA 1
ATOM 644 C C . ASP A 1 83 ? 0.539 -4.391 7.416 1.00 89.12 83 ASP A C 1
ATOM 646 O O . ASP A 1 83 ? -0.538 -4.376 8.011 1.00 89.12 83 ASP A O 1
ATOM 650 N N . ASN A 1 84 ? 1.641 -3.867 7.958 1.00 92.56 84 ASN A N 1
ATOM 651 C CA . ASN A 1 84 ? 1.632 -3.236 9.275 1.00 92.56 84 ASN A CA 1
ATOM 652 C C . ASN A 1 84 ? 0.732 -1.991 9.310 1.00 92.56 84 ASN A C 1
ATOM 654 O O . ASN A 1 84 ? -0.020 -1.806 10.265 1.00 92.56 84 ASN A O 1
ATOM 658 N N . ILE A 1 85 ? 0.767 -1.142 8.277 1.00 90.12 85 ILE A N 1
ATOM 659 C CA . ILE A 1 85 ? -0.108 0.040 8.199 1.00 90.12 85 ILE A CA 1
ATOM 660 C C . ILE A 1 85 ? -1.582 -0.384 8.183 1.00 90.12 85 ILE A C 1
ATOM 662 O O . ILE A 1 85 ? -2.383 0.169 8.937 1.00 90.12 85 ILE A O 1
ATOM 666 N N . GLN A 1 86 ? -1.934 -1.394 7.381 1.00 88.62 86 GLN A N 1
ATOM 667 C CA . GLN A 1 86 ? -3.283 -1.972 7.355 1.00 88.62 86 GLN A CA 1
ATOM 668 C C . GLN A 1 86 ? -3.704 -2.495 8.723 1.00 88.62 86 GLN A C 1
ATOM 670 O O . GLN A 1 86 ? -4.796 -2.184 9.201 1.00 88.62 86 GLN A O 1
ATOM 675 N N . TYR A 1 87 ? -2.818 -3.252 9.366 1.00 93.31 87 TYR A N 1
ATOM 676 C CA . TYR A 1 87 ? -3.049 -3.802 10.690 1.00 93.31 87 TYR A CA 1
ATOM 677 C C . TYR A 1 87 ? -3.359 -2.703 11.712 1.00 93.31 87 TYR A C 1
ATOM 679 O O . TYR A 1 87 ? -4.384 -2.768 12.393 1.00 93.31 87 TYR A O 1
ATOM 687 N N . TYR A 1 88 ? -2.531 -1.657 11.790 1.00 94.44 88 TYR A N 1
ATOM 688 C CA . TYR A 1 88 ? -2.737 -0.580 12.759 1.00 94.44 88 TYR A CA 1
ATOM 689 C C . TYR A 1 88 ? -3.990 0.249 12.468 1.00 94.44 88 TYR A C 1
ATOM 691 O O . TYR A 1 88 ? -4.702 0.609 13.405 1.00 94.44 88 TYR A O 1
ATOM 699 N N . LEU A 1 89 ? -4.310 0.516 11.198 1.00 91.81 89 LEU A N 1
ATOM 700 C CA . LEU A 1 89 ? -5.554 1.202 10.834 1.00 91.81 89 LEU A CA 1
ATOM 701 C C . LEU A 1 89 ? -6.786 0.394 11.253 1.00 91.81 89 LEU A C 1
ATOM 703 O O . LEU A 1 89 ? -7.711 0.945 11.852 1.00 91.81 89 LEU A O 1
ATOM 707 N N . ASN A 1 90 ? -6.776 -0.915 10.997 1.00 92.31 90 ASN A N 1
ATOM 708 C CA . ASN A 1 90 ? -7.856 -1.806 11.408 1.00 92.31 90 ASN A CA 1
ATOM 709 C C . ASN A 1 90 ? -7.974 -1.878 12.931 1.00 92.31 90 ASN A C 1
ATOM 711 O O . ASN A 1 90 ? -9.076 -1.764 13.462 1.00 92.31 90 ASN A O 1
ATOM 715 N N . TYR A 1 91 ? -6.852 -1.992 13.641 1.00 95.12 91 TYR A N 1
ATOM 716 C CA . TYR A 1 91 ? -6.830 -1.985 15.101 1.00 95.12 91 TYR A CA 1
ATOM 717 C C . TYR A 1 91 ? -7.434 -0.697 15.683 1.00 95.12 91 TYR A C 1
ATOM 719 O O . TYR A 1 91 ? -8.293 -0.759 16.563 1.00 95.12 91 TYR A O 1
ATOM 727 N N . LEU A 1 92 ? -7.036 0.472 15.171 1.00 94.31 92 LEU A N 1
ATOM 728 C CA . LEU A 1 92 ? -7.564 1.761 15.628 1.00 94.31 92 LEU A CA 1
ATOM 729 C C . LEU A 1 92 ? -9.062 1.903 15.340 1.00 94.31 92 LEU A C 1
ATOM 731 O O . LEU A 1 92 ? -9.802 2.361 16.209 1.00 94.31 92 LEU A O 1
ATOM 735 N N . ARG A 1 93 ? -9.515 1.460 14.162 1.00 93.06 93 ARG A N 1
ATOM 736 C CA . ARG A 1 93 ? -10.935 1.451 13.788 1.00 93.06 93 ARG A CA 1
ATOM 737 C C . ARG A 1 93 ? -11.761 0.539 14.694 1.00 93.06 93 ARG A C 1
ATOM 739 O O . ARG A 1 93 ? -12.831 0.928 15.148 1.00 93.06 93 ARG A O 1
ATOM 746 N N . LEU A 1 94 ? -11.275 -0.668 14.980 1.00 93.81 94 LEU A N 1
ATOM 747 C CA . LEU A 1 94 ? -11.952 -1.586 15.900 1.00 93.81 94 LEU A CA 1
ATOM 748 C C . LEU A 1 94 ? -12.033 -0.987 17.306 1.00 93.81 94 LEU A C 1
ATOM 750 O O . LEU A 1 94 ? -13.094 -0.997 17.925 1.00 93.81 94 LEU A O 1
ATOM 754 N N . ARG A 1 95 ? -10.936 -0.394 17.788 1.00 93.31 95 ARG A N 1
ATOM 755 C CA . ARG A 1 95 ? -10.900 0.266 19.096 1.00 93.31 95 ARG A CA 1
ATOM 756 C C . ARG A 1 95 ? -11.896 1.423 19.191 1.00 93.31 95 ARG A C 1
ATOM 758 O O . ARG A 1 95 ? -12.536 1.561 20.231 1.00 93.31 95 ARG A O 1
ATOM 765 N N . SER A 1 96 ? -12.036 2.239 18.143 1.00 91.62 96 SER A N 1
ATOM 766 C CA . SER A 1 96 ? -12.995 3.350 18.150 1.00 91.62 96 SER A CA 1
ATOM 767 C C . SER A 1 96 ? -14.440 2.857 18.200 1.00 91.62 96 SER A C 1
ATOM 769 O O . SER A 1 96 ? -15.227 3.406 18.959 1.00 91.62 96 SER A O 1
ATOM 771 N N . LEU A 1 97 ? -14.769 1.793 17.459 1.00 91.25 97 LEU A N 1
ATOM 772 C CA . LEU A 1 97 ? -16.113 1.202 17.469 1.00 91.25 97 LEU A CA 1
ATOM 773 C C . LEU A 1 97 ? -16.470 0.628 18.846 1.00 91.25 97 LEU A C 1
ATOM 775 O O . LEU A 1 97 ? -17.539 0.911 19.376 1.00 91.25 97 LEU A O 1
ATOM 779 N N . ILE A 1 98 ? -15.543 -0.107 19.468 1.00 88.62 98 ILE A N 1
ATOM 780 C CA . ILE A 1 98 ? -15.745 -0.676 20.810 1.00 88.62 98 ILE A CA 1
ATOM 781 C C . ILE A 1 98 ? -15.944 0.429 21.855 1.00 88.62 98 ILE A C 1
ATOM 783 O O . ILE A 1 98 ? -16.762 0.287 22.765 1.00 88.62 98 ILE A O 1
ATOM 787 N N . HIS A 1 99 ? -15.187 1.528 21.763 1.00 81.62 99 HIS A N 1
ATOM 788 C CA . HIS A 1 99 ? -15.345 2.639 22.699 1.00 81.62 99 HIS A CA 1
ATOM 789 C C . HIS A 1 99 ? -16.721 3.305 22.563 1.00 81.62 99 HIS A C 1
ATOM 791 O O . HIS A 1 99 ? -17.352 3.590 23.584 1.00 81.62 99 HIS A O 1
ATOM 797 N N . ASP A 1 100 ? -17.196 3.490 21.333 1.00 79.06 100 ASP A N 1
ATOM 798 C CA . ASP A 1 100 ? -18.491 4.106 21.042 1.00 79.06 100 ASP A CA 1
ATOM 799 C C . ASP A 1 100 ? -19.659 3.218 21.522 1.00 79.06 100 ASP A C 1
ATOM 801 O O . ASP A 1 100 ? -20.613 3.690 22.146 1.00 79.06 100 ASP A O 1
ATOM 805 N N . GLU A 1 101 ? -19.547 1.892 21.373 1.00 78.94 101 GLU A N 1
ATOM 806 C CA . GLU A 1 101 ? -20.497 0.924 21.948 1.00 78.94 101 GLU A CA 1
ATOM 807 C C . GLU A 1 101 ? -20.533 0.963 23.482 1.00 78.94 101 GLU A C 1
ATOM 809 O O . GLU A 1 101 ? -21.601 0.878 24.100 1.00 78.94 101 GLU A O 1
ATOM 814 N N . LYS A 1 102 ?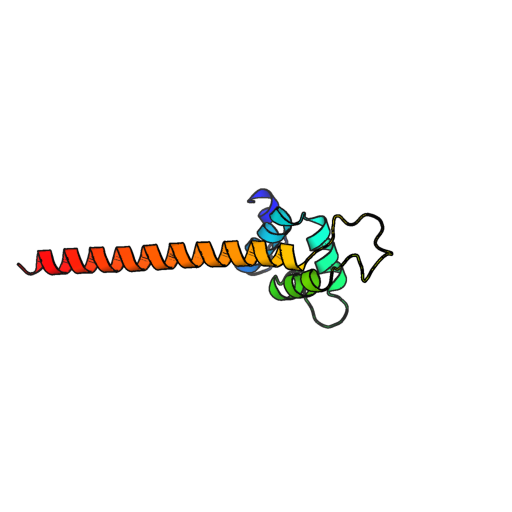 -19.374 1.123 24.129 1.00 73.25 102 LYS A N 1
ATOM 815 C CA . LYS A 1 102 ? -19.298 1.262 25.590 1.00 73.25 102 LYS A CA 1
ATOM 816 C C . LYS A 1 102 ? -19.965 2.555 26.048 1.00 73.25 102 LYS A C 1
ATOM 818 O O . LYS A 1 102 ? -20.723 2.540 27.017 1.00 73.25 102 LYS A O 1
ATOM 823 N N . GLU A 1 103 ? -19.719 3.663 25.359 1.00 70.94 103 GLU A N 1
ATOM 824 C CA . GLU A 1 103 ? -20.268 4.968 25.724 1.00 70.94 103 GLU A CA 1
ATOM 825 C C . GLU A 1 103 ? -21.787 5.026 25.496 1.00 70.94 103 GLU A C 1
ATOM 827 O O . GLU A 1 103 ? -22.532 5.487 26.363 1.00 70.94 103 GLU A O 1
ATOM 832 N N . THR A 1 104 ? -22.271 4.472 24.383 1.00 64.50 104 THR A N 1
ATOM 833 C CA . THR A 1 104 ? -23.708 4.339 24.095 1.00 64.50 104 THR A CA 1
ATOM 834 C C . THR A 1 104 ? -24.417 3.403 25.074 1.00 64.50 104 THR A C 1
ATOM 836 O O . THR A 1 104 ? -25.509 3.739 25.533 1.00 64.50 104 THR A O 1
ATOM 839 N N . SER A 1 105 ? -23.797 2.286 25.468 1.00 67.62 105 SER A N 1
ATOM 840 C CA . SER A 1 105 ? -24.336 1.382 26.498 1.00 67.62 105 SER A CA 1
ATOM 841 C C . SER A 1 105 ? -24.398 2.052 27.873 1.00 67.62 105 SER A C 1
ATOM 843 O O . SER A 1 105 ? -25.412 1.962 28.562 1.00 67.62 105 SER A O 1
ATOM 845 N N . THR A 1 106 ? -23.355 2.800 28.246 1.00 69.38 106 THR A N 1
ATOM 846 C CA . THR A 1 106 ? -23.296 3.530 29.525 1.00 69.38 106 THR A CA 1
ATOM 847 C C . THR A 1 106 ? -24.353 4.638 29.579 1.00 69.38 106 THR A C 1
ATOM 849 O O . THR A 1 106 ? -25.106 4.735 30.546 1.00 69.38 106 THR A O 1
ATOM 852 N N . LYS A 1 107 ? -24.489 5.427 28.503 1.00 71.94 107 LYS A N 1
ATOM 853 C CA . LYS A 1 107 ? -25.532 6.459 28.369 1.00 71.94 107 LYS A CA 1
ATOM 854 C C . LYS A 1 107 ? -26.946 5.872 28.355 1.00 71.94 107 LYS A C 1
ATOM 856 O O . LYS A 1 107 ? -27.870 6.524 28.831 1.00 71.94 107 LYS A O 1
ATOM 861 N N . ARG A 1 108 ? -27.130 4.664 27.809 1.00 69.31 108 ARG A N 1
ATOM 862 C CA . ARG A 1 108 ? -28.421 3.964 27.807 1.00 69.31 108 ARG A CA 1
ATOM 863 C C . ARG A 1 108 ? -28.790 3.485 29.214 1.00 69.31 108 ARG A C 1
ATOM 865 O O . ARG A 1 108 ? -29.919 3.719 29.616 1.00 69.31 108 ARG A O 1
ATOM 872 N N . CYS A 1 109 ? -27.852 2.927 29.984 1.00 64.00 109 CYS A N 1
ATOM 873 C CA . CYS A 1 109 ? -28.090 2.577 31.392 1.00 64.00 109 CYS A CA 1
ATOM 874 C C . CYS A 1 109 ? -28.457 3.795 32.253 1.00 64.00 109 CYS A C 1
ATOM 876 O O . CYS A 1 109 ? -29.395 3.718 33.035 1.00 64.00 109 CYS A O 1
ATOM 878 N N . LEU A 1 110 ? -27.771 4.928 32.070 1.00 70.25 110 LEU A N 1
ATOM 879 C CA . LEU A 1 110 ? -28.011 6.152 32.850 1.00 70.25 110 LEU A CA 1
ATOM 880 C C . LEU A 1 110 ? -29.329 6.875 32.515 1.00 70.25 110 LEU A C 1
ATOM 882 O O . LEU A 1 110 ? -29.719 7.773 33.249 1.00 70.25 110 LEU A O 1
ATOM 886 N N . LYS A 1 111 ? -30.001 6.527 31.409 1.00 63.78 111 LYS A N 1
ATOM 887 C CA . LYS A 1 111 ? -31.289 7.118 30.992 1.00 63.78 111 LYS A CA 1
ATOM 888 C C . LYS A 1 111 ? -32.520 6.315 31.429 1.00 63.78 111 LYS A C 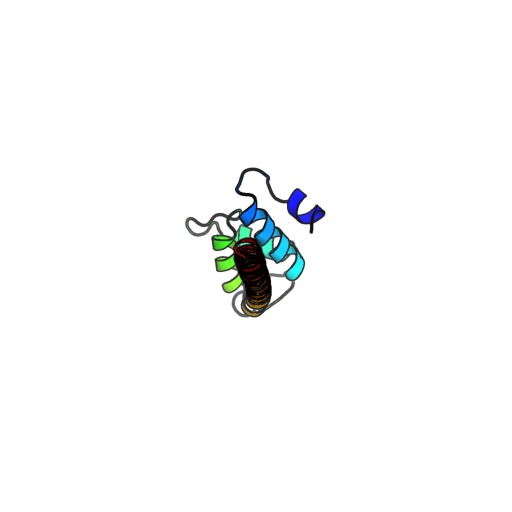1
ATOM 890 O O . LYS A 1 111 ? -33.632 6.766 31.175 1.00 63.78 111 LYS A O 1
ATOM 895 N N . ILE A 1 112 ? -32.337 5.118 31.992 1.00 58.22 112 ILE A N 1
ATOM 896 C CA . ILE A 1 112 ? -33.438 4.221 32.405 1.00 58.22 112 ILE A CA 1
ATOM 897 C C . ILE A 1 112 ? -33.698 4.317 33.927 1.00 58.22 112 ILE A C 1
ATOM 899 O O . ILE A 1 112 ? -34.687 3.784 34.421 1.00 58.22 112 ILE A O 1
ATOM 903 N N . THR A 1 113 ? -32.850 5.041 34.658 1.00 49.03 113 THR A N 1
ATOM 904 C CA . THR A 1 113 ? -33.055 5.503 36.045 1.00 49.03 113 THR A CA 1
ATOM 905 C C . THR A 1 113 ? -33.509 6.948 36.069 1.00 49.03 113 THR A C 1
ATOM 907 O O . THR A 1 113 ? -34.411 7.257 36.872 1.00 49.03 113 THR A O 1
#